Protein AF-A0A6B3FKU1-F1 (afdb_monomer)

Sequence (74 aa):
IGLFHAFIPDEGVRLVGCEPAGHGVETGEHAATLTAGEPGILHGSRSYVLQDDEGQITEPYSISAGLDYPGIGP

pLDDT: mean 97.03, std 1.9, range [86.0, 98.31]

Secondary structure (DSSP, 8-state):
-HHHHTTTT-TTSPP------TT-GGGS----HHHH-EEEEETTEEEEE-B-TT-PBPPP--SSGGG--SB---

Nearest PDB structures (foldseek):
  6v82-assembly1_B-2  TM=9.902E-01  e=1.458E-07  Chlamydia trachomatis D/UW-3/CX
  8egy-assembly1_B  TM=9.785E-01  e=2.862E-07  Thermotoga maritima
  5kzm-assembly1_B  TM=9.957E-01  e=4.291E-07  Francisella tularensis subsp. tularensis SCHU S4
  7ka1-assembly1_B  TM=9.944E-01  e=4.911E-07  Salmonella enterica subsp. enterica serovar Typhimurium str. LT2
  2j9y-assembly1_B-2  TM=9.976E-01  e=7.876E-07  Salmonella enterica subsp. enterica serovar Typhimurium

Mean predicted aligned error: 2.46 Å

Foldseek 3Di:
DPPCPVCVVPPVDDDDDDAFQAVHVVVVAAQPQVVNFDFDDDPHDTFTFCADPVRHGDFHHDPDPVRRGGTDDD

Structure (mmCIF, N/CA/C/O backbone):
data_AF-A0A6B3FKU1-F1
#
_entry.id   AF-A0A6B3FKU1-F1
#
loop_
_atom_site.group_PDB
_atom_site.id
_atom_site.type_symbol
_atom_site.label_atom_id
_atom_site.label_alt_id
_atom_site.label_comp_id
_atom_site.label_asym_id
_atom_site.label_entity_id
_atom_site.label_seq_id
_atom_site.pdbx_PDB_ins_code
_atom_site.Cartn_x
_atom_site.Cartn_y
_atom_site.Cartn_z
_atom_site.occupancy
_atom_site.B_iso_or_equiv
_atom_site.auth_seq_id
_atom_site.auth_comp_id
_atom_site.auth_asym_id
_atom_site.auth_atom_id
_atom_site.pdbx_PDB_model_num
ATOM 1 N N . ILE A 1 1 ? -3.954 3.751 11.118 1.00 86.00 1 ILE A N 1
ATOM 2 C CA . ILE A 1 1 ? -4.852 4.526 10.217 1.00 86.00 1 ILE A CA 1
ATOM 3 C C . ILE A 1 1 ? -5.959 5.198 11.039 1.00 86.00 1 ILE A C 1
ATOM 5 O O . ILE A 1 1 ? -6.470 4.573 11.961 1.00 86.00 1 ILE A O 1
ATOM 9 N N . GLY A 1 2 ? -6.306 6.461 10.758 1.00 96.25 2 GLY A N 1
ATOM 10 C CA . GLY A 1 2 ? -7.227 7.240 11.604 1.00 96.25 2 GLY A CA 1
ATOM 11 C C . GLY A 1 2 ? -8.653 6.683 11.663 1.00 96.25 2 GLY A C 1
ATOM 12 O O . GLY A 1 2 ? -9.153 6.413 12.749 1.00 96.25 2 GLY A O 1
ATOM 13 N N . LEU A 1 3 ? -9.281 6.452 10.502 1.00 96.81 3 LEU A N 1
ATOM 14 C CA . LEU A 1 3 ? -10.678 6.003 10.428 1.00 96.81 3 LEU A CA 1
ATOM 15 C C . LEU A 1 3 ? -10.904 4.647 11.112 1.00 96.81 3 LEU A C 1
ATOM 17 O O . LEU A 1 3 ? -11.850 4.508 11.879 1.00 96.81 3 LEU A O 1
ATOM 21 N N . PHE A 1 4 ? -10.046 3.653 10.862 1.00 97.94 4 PHE A N 1
ATOM 22 C CA . PHE A 1 4 ? -10.270 2.308 11.406 1.00 97.94 4 PHE A CA 1
ATOM 23 C C . PHE A 1 4 ? -10.000 2.204 12.904 1.00 97.94 4 PHE A C 1
ATOM 25 O O . PHE A 1 4 ? -10.591 1.344 13.542 1.00 97.94 4 PHE A O 1
ATOM 32 N N . HIS A 1 5 ? -9.153 3.066 13.480 1.00 97.69 5 HIS A N 1
ATOM 33 C CA . HIS A 1 5 ? -8.726 2.946 14.878 1.00 97.69 5 HIS A CA 1
ATOM 34 C C . HIS A 1 5 ? -9.902 2.864 15.866 1.00 97.69 5 HIS A C 1
ATOM 36 O O . HIS A 1 5 ? -9.853 2.086 16.813 1.00 97.69 5 HIS A O 1
ATOM 42 N N . ALA A 1 6 ? -10.969 3.632 15.629 1.00 97.69 6 ALA A N 1
ATOM 43 C CA . ALA A 1 6 ? -12.153 3.635 16.487 1.00 97.69 6 ALA A CA 1
ATOM 44 C C . ALA A 1 6 ? -12.942 2.313 16.459 1.00 97.69 6 ALA A C 1
ATOM 46 O O . ALA A 1 6 ? -13.620 2.009 17.431 1.00 97.69 6 ALA A O 1
ATOM 47 N N . PHE A 1 7 ? -12.829 1.543 15.375 1.00 97.94 7 PHE A N 1
ATOM 48 C CA . PHE A 1 7 ? -13.628 0.343 15.111 1.00 97.94 7 PHE A CA 1
ATOM 49 C C . PHE A 1 7 ? -12.836 -0.963 15.269 1.00 97.94 7 PHE A C 1
ATOM 51 O O . PHE A 1 7 ? -13.398 -2.036 15.092 1.00 97.94 7 PHE A O 1
ATOM 58 N N . ILE A 1 8 ? -11.540 -0.902 15.606 1.00 97.69 8 ILE A N 1
ATOM 59 C CA . ILE A 1 8 ? -10.714 -2.097 15.867 1.00 97.69 8 ILE A CA 1
ATOM 60 C C . ILE A 1 8 ? -11.345 -3.030 16.924 1.00 97.69 8 ILE A C 1
ATOM 62 O O . ILE A 1 8 ? -11.290 -4.241 16.720 1.00 97.69 8 ILE A O 1
ATOM 66 N N . PRO A 1 9 ? -11.940 -2.530 18.030 1.00 97.81 9 PRO A N 1
ATOM 67 C CA . PRO A 1 9 ? -12.564 -3.401 19.030 1.00 97.81 9 PRO A CA 1
ATOM 68 C C . PRO A 1 9 ? -13.910 -4.005 18.596 1.00 97.81 9 PRO A C 1
ATOM 70 O O . PRO A 1 9 ? -14.396 -4.929 19.245 1.00 97.81 9 PRO A O 1
ATOM 73 N N . ASP A 1 10 ? -14.533 -3.482 17.537 1.00 98.31 10 ASP A N 1
ATOM 74 C CA . ASP A 1 10 ? -15.887 -3.849 17.128 1.00 98.31 10 ASP A CA 1
ATOM 75 C C . ASP A 1 10 ? -15.850 -4.992 16.101 1.00 98.31 10 ASP A C 1
ATOM 77 O O . ASP A 1 10 ? -15.937 -4.766 14.897 1.00 98.31 10 ASP A O 1
ATOM 81 N N . GLU A 1 11 ? -15.770 -6.245 16.559 1.00 96.56 11 GLU A N 1
ATOM 82 C CA . GLU A 1 11 ? -15.623 -7.430 15.683 1.00 96.56 11 GLU A CA 1
ATOM 83 C C . GLU A 1 11 ? -16.742 -7.598 14.632 1.00 96.56 11 GLU A C 1
ATOM 85 O O . GLU A 1 11 ? -16.551 -8.242 13.599 1.00 96.56 11 GLU A O 1
ATOM 90 N N . GLY A 1 12 ? -17.920 -7.008 14.865 1.00 98.12 12 GLY A N 1
ATOM 91 C CA . GLY A 1 12 ? -19.022 -6.988 13.897 1.00 98.12 12 GLY A CA 1
ATOM 92 C C . GLY A 1 12 ? -18.816 -6.018 12.726 1.00 98.12 12 GLY A C 1
ATOM 93 O O . GLY A 1 12 ? -19.575 -6.059 11.754 1.00 98.12 12 GLY A O 1
ATOM 94 N N . VAL A 1 13 ? -17.813 -5.141 12.801 1.00 98.25 13 VAL A N 1
ATOM 95 C CA . VAL A 1 13 ? -17.516 -4.117 11.799 1.00 98.25 13 VAL A CA 1
ATOM 96 C C . VAL A 1 13 ? -16.387 -4.596 10.895 1.00 98.25 13 VAL A C 1
ATOM 98 O O . VAL A 1 13 ? -15.244 -4.774 11.305 1.00 98.25 13 VAL A O 1
ATOM 101 N N . ARG A 1 14 ? -16.695 -4.765 9.608 1.00 98.31 14 ARG A N 1
ATOM 102 C CA . ARG A 1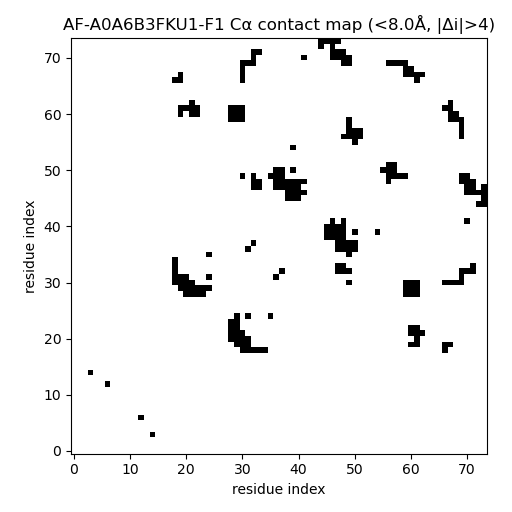 14 ? -15.678 -5.096 8.606 1.00 98.31 14 ARG A CA 1
ATOM 103 C C . ARG A 1 14 ? -14.890 -3.845 8.217 1.00 98.31 14 ARG A C 1
ATOM 105 O O . ARG A 1 14 ? -15.479 -2.866 7.764 1.00 98.31 14 ARG A O 1
ATOM 112 N N . LEU A 1 15 ? -13.566 -3.920 8.310 1.00 98.06 15 LEU A N 1
ATOM 113 C CA . LEU A 1 15 ? -12.643 -2.882 7.849 1.00 98.06 15 LEU A CA 1
ATOM 114 C C . LEU A 1 15 ? -12.152 -3.228 6.440 1.00 98.06 15 LEU A C 1
ATOM 116 O O . LEU A 1 15 ? -11.618 -4.313 6.224 1.00 98.06 15 LEU A O 1
ATOM 120 N N . VAL A 1 16 ? -12.355 -2.327 5.477 1.00 97.94 16 VAL A N 1
ATOM 121 C CA . VAL A 1 16 ? -11.968 -2.539 4.073 1.00 97.94 16 VAL A CA 1
ATOM 122 C C . VAL A 1 16 ? -11.136 -1.352 3.604 1.00 97.94 16 VAL A C 1
ATOM 124 O O . VAL A 1 16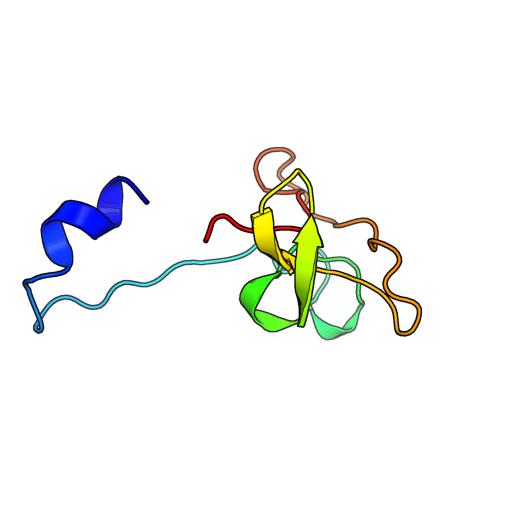 ? -11.633 -0.228 3.557 1.00 97.94 16 VAL A O 1
ATOM 127 N N . GLY A 1 17 ? -9.868 -1.607 3.282 1.00 97.06 17 GLY A N 1
ATOM 128 C CA . GLY A 1 17 ? -9.002 -0.671 2.567 1.00 97.06 17 GLY A CA 1
ATOM 129 C C . GLY A 1 17 ? -9.013 -0.980 1.073 1.00 97.06 17 GLY A C 1
ATOM 130 O O . GLY A 1 17 ? -9.072 -2.146 0.692 1.00 97.06 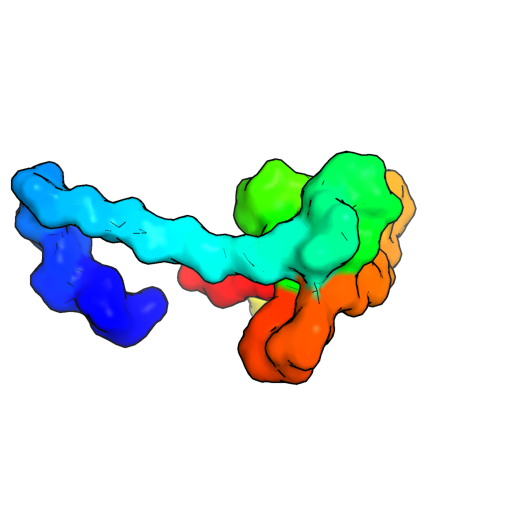17 GLY A O 1
ATOM 131 N N . CYS A 1 18 ? -8.961 0.057 0.240 1.00 97.50 18 CYS A N 1
ATOM 132 C CA . CYS A 1 18 ? -8.888 -0.079 -1.213 1.00 97.50 18 CYS A CA 1
ATOM 133 C C . CYS A 1 18 ? -7.603 0.579 -1.709 1.0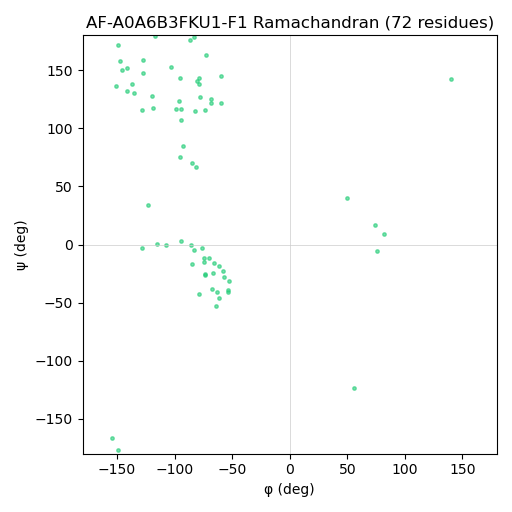0 97.50 18 CYS A C 1
ATOM 135 O O . CYS A 1 18 ? -7.357 1.746 -1.404 1.00 97.50 18 CYS A O 1
ATOM 137 N N . GLU A 1 19 ? -6.817 -0.159 -2.484 1.00 98.31 19 GLU A N 1
ATOM 138 C CA . GLU A 1 19 ? -5.577 0.331 -3.084 1.00 98.31 19 GLU A CA 1
ATOM 139 C C . GLU A 1 19 ? -5.787 0.653 -4.573 1.00 98.31 19 GLU A C 1
ATOM 141 O O . GLU A 1 19 ? -6.672 0.067 -5.209 1.00 98.31 19 GLU A O 1
ATOM 146 N N . PRO A 1 20 ? -5.020 1.586 -5.161 1.00 98.12 20 PRO A N 1
ATOM 147 C CA . PRO A 1 20 ? -5.141 1.900 -6.579 1.00 98.12 20 PRO A CA 1
ATOM 148 C C . PRO A 1 20 ? -4.535 0.785 -7.443 1.00 98.12 20 PRO A C 1
ATOM 150 O O . PRO A 1 20 ? -3.325 0.565 -7.469 1.00 98.12 20 PRO A O 1
ATOM 153 N N . ALA A 1 21 ? -5.384 0.123 -8.224 1.00 98.19 21 ALA A N 1
ATOM 154 C CA . ALA A 1 21 ? -4.957 -0.883 -9.197 1.00 98.19 21 ALA A CA 1
ATOM 155 C C . ALA A 1 21 ? -4.330 -0.284 -10.471 1.00 98.19 21 ALA A C 1
ATOM 157 O O . ALA A 1 21 ? -3.913 -1.041 -11.336 1.00 98.19 21 ALA A O 1
ATOM 158 N N . GLY A 1 22 ? -4.288 1.046 -10.612 1.00 98.06 22 GLY A N 1
ATOM 159 C CA . GLY A 1 22 ? -3.721 1.712 -11.785 1.00 98.06 22 GLY A CA 1
ATOM 160 C C . GLY A 1 22 ? -4.366 1.243 -13.094 1.00 98.06 22 GLY A C 1
ATOM 161 O O . GLY A 1 22 ? -5.586 1.334 -13.243 1.00 98.06 22 GLY A O 1
ATOM 162 N N . HIS A 1 23 ? -3.558 0.745 -14.031 1.00 98.12 23 HIS A N 1
ATOM 163 C CA . HIS A 1 23 ? -4.039 0.142 -15.282 1.00 98.12 23 HIS A CA 1
ATOM 164 C C . HIS A 1 23 ? -4.448 -1.337 -15.152 1.00 98.12 23 HIS A C 1
ATOM 166 O O . HIS A 1 23 ? -4.977 -1.905 -16.106 1.00 98.12 23 HIS A O 1
ATOM 172 N N . GLY A 1 24 ? -4.236 -1.942 -13.986 1.00 97.94 24 GLY A N 1
ATOM 173 C CA . GLY A 1 24 ? -4.439 -3.358 -13.695 1.00 97.94 24 GLY 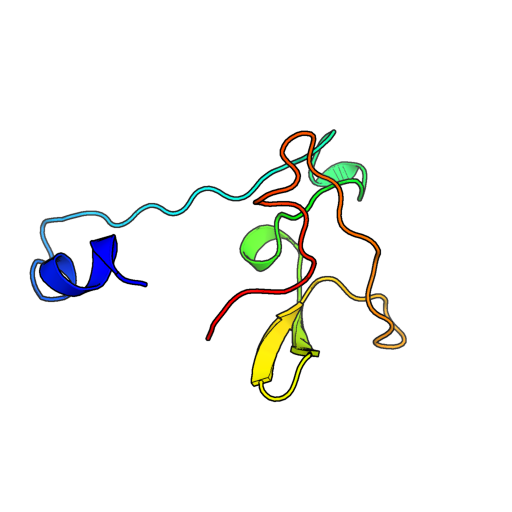A CA 1
ATOM 174 C C . GLY A 1 24 ? -3.298 -3.862 -12.812 1.00 97.94 24 GLY A C 1
ATOM 175 O O . GLY A 1 24 ? -2.150 -3.465 -12.986 1.00 97.94 24 GLY A O 1
ATOM 176 N N . VAL A 1 25 ? -3.581 -4.745 -11.852 1.00 97.44 25 VAL A N 1
ATOM 177 C CA . VAL A 1 25 ? -2.515 -5.284 -10.981 1.00 97.44 25 VAL A CA 1
ATOM 178 C C . VAL A 1 25 ? -1.564 -6.160 -11.801 1.00 97.44 25 VAL A C 1
ATOM 180 O O . VAL A 1 25 ? -0.349 -6.116 -11.659 1.00 97.44 25 VAL A O 1
ATOM 183 N N . GLU A 1 26 ? -2.124 -6.913 -12.737 1.00 97.12 26 GLU A N 1
ATOM 184 C CA . GLU A 1 26 ? -1.415 -7.789 -13.658 1.00 97.12 26 GLU A CA 1
ATOM 185 C C . GLU A 1 26 ? -0.509 -7.062 -14.659 1.00 97.12 26 GLU A C 1
ATOM 187 O O . GLU A 1 26 ? 0.334 -7.708 -15.279 1.00 97.12 26 GLU A O 1
ATOM 192 N N . THR A 1 27 ? -0.673 -5.747 -14.846 1.00 97.06 27 THR A N 1
ATOM 193 C CA . THR A 1 27 ? 0.168 -4.971 -15.770 1.00 97.06 27 THR A CA 1
ATOM 194 C C . THR A 1 27 ? 1.472 -4.508 -15.122 1.00 97.06 27 THR A C 1
ATOM 196 O O . THR A 1 27 ? 2.387 -4.110 -15.838 1.00 97.06 27 THR A O 1
ATOM 199 N N . GLY A 1 28 ? 1.557 -4.539 -13.787 1.00 95.81 28 GLY A N 1
ATOM 200 C CA . GLY A 1 28 ? 2.640 -3.928 -13.012 1.00 95.81 28 GLY A CA 1
ATOM 201 C C . GLY A 1 28 ? 2.546 -2.400 -12.889 1.00 95.81 28 GLY A C 1
ATOM 202 O O . GLY A 1 28 ? 3.306 -1.807 -12.134 1.00 95.81 28 GLY A O 1
ATOM 203 N N . GLU A 1 29 ? 1.596 -1.750 -13.571 1.00 97.69 29 GLU A N 1
ATOM 204 C CA . GLU A 1 29 ? 1.362 -0.303 -13.478 1.00 97.69 29 GLU A CA 1
ATOM 205 C C . GLU A 1 29 ? 0.255 -0.018 -12.453 1.00 97.69 29 GLU A C 1
ATOM 207 O O . GLU A 1 29 ? -0.889 0.290 -12.807 1.00 97.69 29 GLU A O 1
ATOM 212 N N . HIS A 1 30 ? 0.598 -0.127 -11.167 1.00 98.31 30 HIS A N 1
ATOM 213 C CA . HIS A 1 30 ? -0.317 0.074 -10.039 1.00 98.31 30 HIS A CA 1
ATOM 214 C C . HIS A 1 30 ? 0.399 0.616 -8.792 1.00 98.31 30 HIS A C 1
ATOM 216 O O . HIS A 1 30 ? 1.624 0.610 -8.716 1.00 98.31 30 HIS A O 1
ATOM 222 N N . ALA A 1 31 ? -0.355 0.998 -7.756 1.00 98.12 31 ALA A N 1
ATOM 223 C CA . ALA A 1 31 ? 0.180 1.261 -6.412 1.00 98.12 31 ALA A CA 1
ATOM 224 C C . ALA A 1 31 ? -0.516 0.392 -5.337 1.00 98.12 31 ALA A C 1
ATOM 226 O O . ALA A 1 31 ? -0.748 0.811 -4.204 1.00 98.12 31 ALA A O 1
ATOM 227 N N . ALA A 1 32 ? -0.896 -0.836 -5.718 1.00 98.12 32 ALA A N 1
ATOM 228 C CA . ALA A 1 32 ? -1.535 -1.837 -4.862 1.00 98.12 32 ALA A CA 1
ATOM 229 C C . ALA A 1 32 ? -0.532 -2.616 -3.985 1.00 98.12 32 ALA A C 1
ATOM 231 O O . ALA A 1 32 ? -0.300 -3.812 -4.172 1.00 98.12 32 ALA A O 1
ATOM 232 N N . THR A 1 33 ? 0.099 -1.912 -3.046 1.00 97.75 33 THR A N 1
ATOM 233 C CA . THR A 1 33 ? 1.249 -2.388 -2.264 1.00 97.75 33 THR A CA 1
ATOM 234 C C . THR A 1 33 ? 0.962 -3.600 -1.369 1.00 97.75 33 THR A C 1
ATOM 236 O O . THR A 1 33 ? 1.788 -4.503 -1.298 1.00 97.75 33 THR A O 1
ATOM 239 N N . LEU A 1 34 ? -0.182 -3.673 -0.686 1.00 97.25 34 LEU A N 1
ATOM 240 C CA . LEU A 1 34 ? -0.563 -4.851 0.108 1.00 97.25 34 LEU A CA 1
ATOM 241 C C . LEU A 1 34 ? -0.996 -6.027 -0.769 1.00 97.25 34 LEU A C 1
ATOM 243 O O . LEU A 1 34 ? -0.911 -7.175 -0.339 1.00 97.25 34 LEU A O 1
ATOM 247 N N . THR A 1 35 ? -1.496 -5.742 -1.971 1.00 97.25 35 THR A N 1
ATOM 248 C CA . THR A 1 35 ? -1.990 -6.760 -2.902 1.00 97.25 35 THR A CA 1
ATOM 249 C C . THR A 1 35 ? -0.856 -7.469 -3.644 1.00 97.25 35 THR A C 1
ATOM 251 O O . THR A 1 35 ? -0.917 -8.686 -3.811 1.00 97.25 35 THR A O 1
ATOM 254 N N . ALA A 1 36 ? 0.158 -6.727 -4.097 1.00 97.00 36 ALA A N 1
ATOM 255 C CA . ALA A 1 36 ? 1.211 -7.234 -4.985 1.00 97.00 36 ALA A CA 1
ATOM 256 C C . ALA A 1 36 ? 2.644 -6.950 -4.503 1.00 97.00 36 ALA A C 1
ATOM 258 O O . ALA A 1 36 ? 3.595 -7.365 -5.156 1.00 97.00 36 ALA A O 1
ATOM 259 N N . GLY A 1 37 ? 2.814 -6.236 -3.389 1.00 96.81 37 GLY A N 1
ATOM 260 C CA . GLY A 1 37 ? 4.126 -5.953 -2.818 1.00 96.81 37 GLY A CA 1
ATOM 261 C C . GLY A 1 37 ? 4.630 -7.039 -1.877 1.00 96.81 37 GLY A C 1
ATOM 262 O O . GLY A 1 37 ? 3.935 -7.990 -1.518 1.00 96.81 37 GLY A O 1
ATOM 263 N N . GLU A 1 38 ? 5.855 -6.839 -1.411 1.00 97.44 38 GLU A N 1
ATOM 264 C CA . GLU A 1 38 ? 6.559 -7.755 -0.523 1.00 97.44 38 GLU A CA 1
ATOM 265 C C . GLU A 1 38 ? 7.091 -7.023 0.717 1.00 97.44 38 GLU A C 1
ATOM 267 O O . GLU A 1 38 ? 7.257 -5.800 0.701 1.00 97.44 38 GLU A O 1
ATOM 272 N N . PRO A 1 39 ? 7.376 -7.731 1.825 1.00 97.56 39 PRO A N 1
ATOM 273 C CA . PRO A 1 39 ? 8.016 -7.117 2.980 1.00 97.56 39 PRO A CA 1
ATOM 274 C C . PRO A 1 39 ? 9.388 -6.517 2.631 1.00 97.56 39 PRO A C 1
ATOM 276 O O . PRO A 1 39 ? 10.314 -7.233 2.255 1.00 97.56 39 PRO A O 1
ATOM 279 N N . GLY A 1 40 ? 9.558 -5.220 2.870 1.00 97.19 40 GLY A N 1
ATOM 280 C CA . GLY A 1 40 ? 10.792 -4.479 2.616 1.00 97.19 40 GLY A CA 1
ATOM 281 C C . GLY A 1 40 ? 10.988 -3.318 3.590 1.00 97.19 40 GLY A C 1
ATOM 282 O O . GLY A 1 40 ? 10.223 -3.135 4.543 1.00 97.19 40 GLY A O 1
ATOM 283 N N . ILE A 1 41 ? 12.058 -2.548 3.387 1.00 96.88 41 ILE A N 1
ATOM 284 C CA . ILE A 1 41 ? 12.355 -1.347 4.177 1.00 96.88 41 ILE A CA 1
ATOM 285 C C . ILE A 1 41 ? 12.371 -0.144 3.246 1.00 96.88 41 ILE A C 1
ATOM 287 O O . ILE A 1 41 ? 13.231 -0.038 2.378 1.00 96.88 41 ILE A O 1
ATOM 291 N N . LEU A 1 42 ? 11.459 0.796 3.483 1.00 97.25 42 LEU A N 1
ATOM 292 C CA . LEU A 1 42 ? 11.380 2.053 2.747 1.00 97.25 42 LEU A CA 1
ATOM 293 C C . LEU A 1 42 ? 11.128 3.204 3.720 1.00 97.25 42 LEU A C 1
ATOM 295 O O . LEU A 1 42 ? 10.349 3.086 4.670 1.00 97.25 42 LEU A O 1
ATOM 299 N N . HIS A 1 43 ? 11.830 4.317 3.498 1.00 96.44 43 HIS A N 1
ATOM 300 C CA . HIS A 1 43 ? 11.694 5.557 4.272 1.00 96.44 43 HIS A CA 1
ATOM 301 C C . HIS A 1 43 ? 11.742 5.359 5.803 1.00 96.44 43 HIS A C 1
ATOM 303 O O . HIS A 1 43 ? 11.003 5.991 6.552 1.00 96.44 43 HIS A O 1
ATOM 309 N N . GLY A 1 44 ? 12.631 4.478 6.278 1.00 96.69 44 GLY A N 1
ATOM 310 C CA . GLY A 1 44 ? 12.877 4.265 7.710 1.00 96.69 44 GLY A CA 1
ATOM 311 C C . GLY A 1 44 ? 11.883 3.341 8.422 1.00 96.69 44 GLY A C 1
ATOM 312 O O . GLY A 1 44 ? 11.939 3.233 9.645 1.00 96.69 44 GLY A O 1
ATOM 313 N N . SER A 1 45 ? 11.004 2.654 7.688 1.00 97.12 45 SER A N 1
ATOM 314 C CA . SER A 1 45 ? 10.053 1.684 8.244 1.00 97.12 45 SER A CA 1
ATOM 315 C C . SER A 1 45 ? 10.130 0.341 7.520 1.00 97.12 45 SER A C 1
ATOM 317 O O . SER A 1 45 ? 10.408 0.299 6.323 1.00 97.12 45 SER A O 1
ATOM 319 N N . ARG A 1 46 ? 9.890 -0.754 8.252 1.00 96.75 46 ARG A N 1
ATOM 320 C CA . ARG A 1 46 ? 9.696 -2.088 7.673 1.00 96.75 46 ARG A CA 1
ATOM 321 C C . ARG A 1 46 ? 8.201 -2.326 7.486 1.00 96.75 46 ARG A C 1
ATOM 323 O O . ARG A 1 46 ? 7.476 -2.361 8.476 1.00 96.75 46 ARG A O 1
ATOM 330 N N . SER A 1 47 ? 7.770 -2.486 6.242 1.00 97.25 47 SER A N 1
ATOM 331 C CA . SER A 1 47 ? 6.369 -2.677 5.846 1.00 97.25 47 SER A CA 1
ATOM 332 C C . SER A 1 47 ? 6.320 -3.434 4.512 1.00 97.25 47 SER A C 1
ATOM 334 O O . SER A 1 47 ? 7.332 -3.995 4.099 1.00 97.25 47 SER A O 1
ATOM 336 N N . TYR A 1 48 ? 5.172 -3.467 3.844 1.00 97.81 48 TYR A N 1
ATOM 337 C CA . TYR A 1 48 ? 5.077 -3.911 2.455 1.00 97.81 48 TYR A CA 1
ATOM 338 C C . TYR A 1 48 ? 5.482 -2.784 1.502 1.00 97.81 48 TYR A C 1
ATOM 340 O O . TYR A 1 48 ? 5.165 -1.612 1.743 1.00 97.81 48 TYR A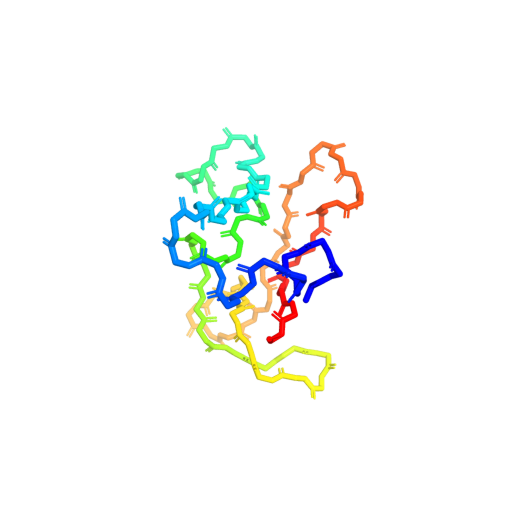 O 1
ATOM 348 N N . VAL A 1 49 ? 6.195 -3.150 0.438 1.00 98.06 49 VAL A N 1
ATOM 349 C CA . VAL A 1 49 ? 6.672 -2.251 -0.616 1.00 98.06 49 VAL A CA 1
ATOM 350 C C . VAL A 1 49 ? 6.575 -2.929 -1.983 1.00 98.06 49 VAL A C 1
ATOM 352 O O . VAL A 1 49 ? 6.675 -4.150 -2.085 1.00 98.06 49 VAL A O 1
ATOM 355 N N . LEU A 1 50 ? 6.400 -2.134 -3.034 1.00 98.06 50 LEU A N 1
ATOM 356 C CA . LEU A 1 50 ? 6.590 -2.562 -4.416 1.00 98.06 50 LEU A CA 1
ATOM 357 C C . LEU A 1 50 ? 8.082 -2.491 -4.740 1.00 98.06 50 LEU A C 1
ATOM 359 O O . LEU A 1 50 ? 8.683 -1.414 -4.704 1.00 98.06 50 LEU A O 1
ATOM 363 N N . GLN A 1 51 ? 8.678 -3.646 -5.001 1.00 97.88 51 GLN A N 1
ATOM 364 C CA . GLN A 1 51 ? 10.094 -3.782 -5.310 1.00 97.88 51 GLN A CA 1
ATOM 365 C C . GLN A 1 51 ? 10.316 -4.937 -6.288 1.00 97.88 51 GLN A C 1
ATOM 367 O O . GLN A 1 51 ? 9.480 -5.836 -6.380 1.00 97.88 51 GLN A O 1
ATOM 372 N N . ASP A 1 52 ? 11.437 -4.908 -6.999 1.00 95.62 52 ASP A N 1
ATOM 373 C CA . ASP A 1 52 ? 11.883 -6.021 -7.836 1.00 95.62 52 ASP A CA 1
ATOM 374 C C . ASP A 1 52 ? 12.643 -7.096 -7.034 1.00 95.62 52 ASP A C 1
ATOM 376 O O . ASP A 1 52 ? 12.876 -6.965 -5.828 1.00 95.62 52 ASP A O 1
ATOM 380 N N . ASP A 1 53 ? 13.058 -8.161 -7.723 1.00 95.75 53 ASP A N 1
ATOM 381 C CA . ASP A 1 53 ? 13.789 -9.296 -7.141 1.00 95.75 53 ASP A CA 1
ATOM 382 C C . ASP A 1 53 ? 15.150 -8.899 -6.527 1.00 95.75 53 ASP A C 1
ATOM 384 O O . ASP A 1 53 ? 15.719 -9.641 -5.721 1.00 95.75 53 ASP A O 1
ATOM 388 N N . GLU A 1 54 ? 15.692 -7.735 -6.898 1.00 96.88 54 GLU A N 1
ATOM 389 C CA . GLU A 1 54 ? 16.935 -7.175 -6.359 1.00 96.88 54 GLU A CA 1
ATOM 390 C C . GLU A 1 54 ? 16.676 -6.188 -5.203 1.00 96.88 54 GLU A C 1
ATOM 392 O O . GLU A 1 54 ? 17.615 -5.594 -4.657 1.00 96.88 54 GLU A O 1
ATOM 397 N N . GLY A 1 55 ? 15.411 -6.016 -4.805 1.00 96.06 55 GLY A N 1
ATOM 398 C CA . GLY A 1 55 ? 14.973 -5.114 -3.746 1.00 96.06 55 GLY A CA 1
ATOM 399 C C . GLY A 1 55 ? 14.998 -3.635 -4.137 1.00 96.06 55 GLY A C 1
ATOM 400 O O . GLY A 1 55 ? 14.982 -2.776 -3.251 1.00 96.06 55 GLY A O 1
ATOM 401 N N . GLN A 1 56 ? 15.071 -3.308 -5.432 1.00 97.69 56 GLN A N 1
ATOM 402 C CA . GLN A 1 56 ? 14.925 -1.930 -5.897 1.00 97.69 56 GLN A CA 1
ATOM 403 C C . GLN A 1 56 ? 13.450 -1.548 -5.914 1.00 97.69 56 GLN A C 1
ATOM 405 O O . GLN A 1 56 ? 12.601 -2.322 -6.341 1.00 97.69 56 GLN A O 1
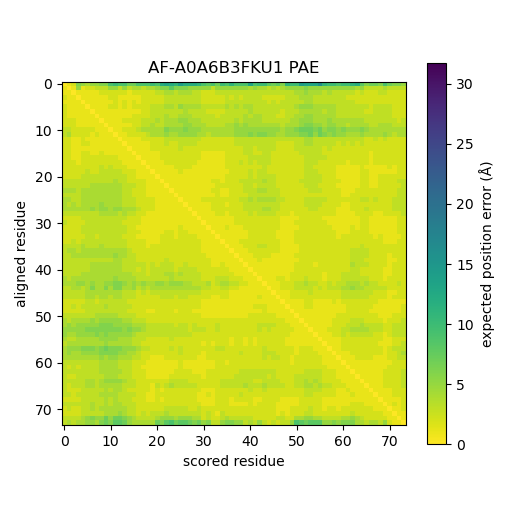ATOM 410 N N . ILE A 1 57 ? 13.142 -0.331 -5.468 1.00 97.19 57 ILE A N 1
ATOM 411 C CA . ILE A 1 57 ? 11.762 0.157 -5.420 1.00 97.19 57 ILE A CA 1
ATOM 412 C C . ILE A 1 57 ? 11.230 0.357 -6.837 1.00 97.19 57 ILE A C 1
ATOM 414 O O . ILE A 1 57 ? 11.817 1.097 -7.629 1.00 97.19 57 ILE A O 1
ATOM 418 N N . THR A 1 58 ? 10.095 -0.270 -7.125 1.00 96.38 58 THR A N 1
ATOM 419 C CA . THR A 1 58 ? 9.387 -0.110 -8.395 1.00 96.38 58 THR A CA 1
ATOM 420 C C . THR A 1 58 ? 8.601 1.198 -8.391 1.00 96.38 58 THR A C 1
ATOM 422 O O . THR A 1 58 ? 8.056 1.610 -7.363 1.00 96.38 58 THR A O 1
ATOM 425 N N . GLU A 1 59 ? 8.539 1.868 -9.541 1.00 96.19 59 GLU A N 1
ATOM 426 C CA . GLU A 1 59 ? 7.729 3.075 -9.694 1.00 96.19 59 GLU A CA 1
ATOM 427 C C . GLU A 1 59 ? 6.237 2.703 -9.616 1.00 96.19 59 GLU A C 1
ATOM 429 O O . GLU A 1 59 ? 5.785 1.851 -10.386 1.00 96.19 59 GLU A O 1
ATOM 434 N N . PRO A 1 60 ? 5.471 3.273 -8.667 1.00 97.31 60 PRO A N 1
ATOM 435 C CA . PRO A 1 60 ? 4.040 3.028 -8.594 1.00 97.31 60 PRO A CA 1
ATOM 436 C C . PRO A 1 60 ? 3.318 3.746 -9.739 1.00 97.31 60 PRO A C 1
ATOM 438 O O . PRO A 1 60 ? 3.847 4.679 -10.343 1.00 97.31 60 PRO A O 1
ATOM 441 N N . TYR A 1 61 ? 2.080 3.330 -10.003 1.00 98.31 61 TYR A N 1
ATOM 442 C CA . TYR A 1 61 ? 1.182 4.099 -10.856 1.00 98.31 61 TYR A CA 1
ATOM 443 C C . TYR A 1 61 ? -0.233 4.201 -10.283 1.00 98.31 61 TYR A C 1
ATOM 445 O O . TYR A 1 61 ? -0.895 3.213 -9.951 1.00 98.31 61 TYR A O 1
ATOM 453 N N . SER A 1 62 ? -0.748 5.427 -10.248 1.00 98.19 62 SER A N 1
ATOM 454 C CA . SER A 1 62 ? -2.147 5.741 -9.980 1.00 98.19 62 SER A CA 1
ATOM 455 C C . SER A 1 62 ? -2.526 7.041 -10.681 1.00 98.19 62 SER A C 1
ATOM 457 O O . SER A 1 62 ? -1.832 8.047 -10.566 1.00 98.19 62 SER A O 1
ATOM 459 N N . ILE A 1 63 ? -3.703 7.084 -11.319 1.00 98.00 63 ILE A N 1
ATOM 460 C CA . ILE A 1 63 ? -4.256 8.345 -11.851 1.00 98.00 63 ILE A CA 1
ATOM 461 C C . ILE A 1 63 ? -4.417 9.416 -10.755 1.00 98.00 63 ILE A C 1
ATOM 463 O O . ILE A 1 63 ? -4.376 10.617 -11.021 1.00 98.00 63 ILE A O 1
ATOM 467 N N . SER A 1 64 ? -4.612 8.986 -9.506 1.00 98.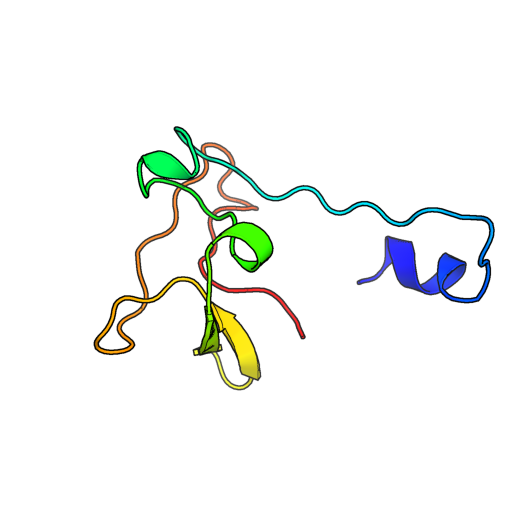12 64 SER A N 1
ATOM 468 C CA . SER A 1 64 ? -4.684 9.862 -8.343 1.00 98.12 64 SER A CA 1
ATOM 469 C C . SER A 1 64 ? -3.313 9.975 -7.687 1.00 98.12 64 SER A C 1
ATOM 471 O O . SER A 1 64 ? -2.910 9.063 -6.963 1.00 98.12 64 SER A O 1
ATOM 473 N N . ALA A 1 65 ? -2.668 11.135 -7.844 1.00 97.25 65 ALA A N 1
ATOM 474 C CA . ALA A 1 65 ? -1.350 11.440 -7.276 1.00 97.25 65 ALA A CA 1
ATOM 475 C C . ALA A 1 65 ? -1.254 11.199 -5.757 1.00 97.25 65 ALA A C 1
ATOM 477 O O . ALA A 1 65 ? -0.210 10.815 -5.248 1.00 97.25 65 ALA A O 1
ATOM 478 N N . GLY A 1 66 ? -2.353 11.383 -5.014 1.00 96.75 66 GLY A N 1
ATOM 479 C CA . GLY A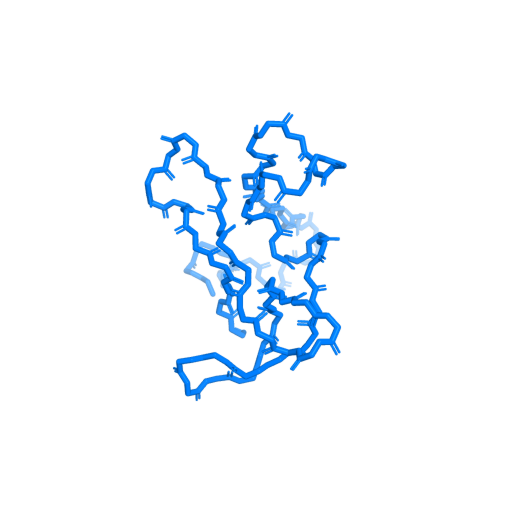 1 66 ? -2.373 11.144 -3.565 1.00 96.75 66 GLY A CA 1
ATOM 480 C C . GLY A 1 66 ? -2.268 9.670 -3.155 1.00 96.75 66 GLY A C 1
ATOM 481 O O . GLY A 1 66 ? -2.094 9.394 -1.972 1.00 96.75 66 GLY A O 1
ATOM 482 N N . LEU A 1 67 ? -2.407 8.741 -4.105 1.00 97.12 67 LEU A N 1
ATOM 483 C CA . LEU A 1 67 ? -2.295 7.296 -3.886 1.00 97.12 67 LEU A CA 1
ATOM 484 C C . LEU A 1 67 ? -1.098 6.688 -4.634 1.00 97.12 67 LEU A C 1
ATOM 486 O O . LEU A 1 67 ? -0.901 5.482 -4.569 1.00 97.12 67 LEU A O 1
ATOM 490 N N . ASP A 1 68 ? -0.324 7.504 -5.350 1.00 97.44 68 ASP A N 1
ATOM 491 C CA . ASP A 1 68 ? 0.773 7.063 -6.208 1.00 97.44 68 ASP A CA 1
ATOM 492 C C . ASP A 1 68 ? 2.066 6.882 -5.396 1.00 97.44 68 ASP A C 1
ATOM 494 O O . ASP A 1 68 ? 2.975 7.713 -5.413 1.00 97.44 68 ASP A O 1
ATOM 498 N N . TYR A 1 69 ? 2.086 5.849 -4.550 1.00 97.75 69 TYR A N 1
ATOM 499 C CA . TYR A 1 69 ? 3.157 5.613 -3.583 1.00 97.75 69 TYR A CA 1
ATOM 500 C C . TYR A 1 69 ? 3.479 4.113 -3.470 1.00 97.75 69 TYR A C 1
ATOM 502 O O . TYR A 1 69 ? 2.557 3.318 -3.294 1.00 97.75 69 TYR A O 1
ATOM 510 N N . PRO A 1 70 ? 4.764 3.699 -3.515 1.00 96.56 70 PRO A N 1
ATOM 511 C CA . PRO A 1 70 ? 5.128 2.283 -3.606 1.00 96.56 70 PRO A CA 1
ATOM 512 C C . PRO A 1 70 ? 5.200 1.579 -2.247 1.00 96.56 70 PRO A C 1
ATOM 514 O O . PRO A 1 70 ? 5.540 0.405 -2.179 1.00 96.56 70 PRO A O 1
ATOM 517 N N . GLY A 1 71 ? 4.949 2.287 -1.145 1.00 96.50 71 GLY A N 1
ATOM 518 C CA . GLY A 1 71 ? 4.952 1.726 0.204 1.00 96.50 71 GLY A CA 1
ATOM 519 C C . GLY A 1 71 ? 3.583 1.821 0.866 1.00 96.50 71 GLY A C 1
ATOM 520 O O . GLY A 1 71 ? 2.638 2.389 0.326 1.00 96.50 71 GLY A O 1
ATOM 521 N N . ILE A 1 72 ? 3.487 1.328 2.095 1.00 96.12 72 ILE A N 1
ATOM 522 C CA . ILE A 1 72 ? 2.334 1.582 2.960 1.00 96.12 72 ILE A CA 1
ATOM 523 C C . ILE A 1 72 ? 2.777 1.677 4.419 1.00 96.12 72 ILE A C 1
ATOM 525 O O . ILE A 1 72 ? 3.775 1.073 4.815 1.00 96.12 72 ILE A O 1
ATOM 529 N N . GLY A 1 73 ? 2.064 2.470 5.222 1.00 92.31 73 GLY A N 1
ATOM 530 C CA . GLY A 1 73 ? 2.348 2.575 6.654 1.00 92.31 73 GLY A CA 1
ATOM 531 C C . GLY A 1 73 ? 2.209 1.219 7.370 1.00 92.31 73 GLY A C 1
ATOM 532 O O . GLY A 1 73 ? 1.349 0.434 6.964 1.00 92.31 73 GLY A O 1
ATOM 533 N N . PRO A 1 74 ? 3.039 0.946 8.395 1.00 88.12 74 PRO A N 1
ATOM 534 C CA . PRO A 1 74 ? 2.972 -0.286 9.182 1.00 88.12 74 PRO A CA 1
ATOM 535 C C . PRO A 1 74 ? 1.742 -0.352 10.103 1.00 88.12 74 PRO A C 1
ATOM 537 O O . PRO A 1 74 ? 1.142 0.711 10.408 1.00 88.12 74 PRO A O 1
#

Radius of gyration: 13.59 Å; Cα contacts (8 Å, |Δi|>4): 123; chains: 1; bounding box: 36×21×35 Å

Solvent-accessible surface area (backbone atoms only — not comparable to full-atom values): 4603 Å² total; per-residue (Å²): 112,79,82,57,61,83,45,69,86,40,84,90,57,86,86,81,87,86,66,42,40,48,87,31,68,91,72,64,39,19,17,32,19,88,82,76,32,46,85,42,76,59,96,92,42,73,26,38,22,31,52,48,99,87,67,48,76,43,76,42,24,36,95,49,72,94,53,45,38,33,55,52,86,117